Protein AF-A0A8K0KDV9-F1 (afdb_monomer_lite)

Secondary structure (DSSP, 8-state):
-HHHHHHHHHHHHHHHHHHHHHHHHHHHHHHHHHHHHHHHSS------SSTT-PPPSSHHHHHHHHHHHHHHHHTTS-TT-HHHHHHHHHHHHHHHHHHH---HHHHHHHH-SS-HHHHHHHHHHHHHHHHHHHHH-TTSPPSSPPPTTTT--STT-

Foldseek 3Di:
DPPVVVVVVVVVVVVVVVVVVVVVVVVVVVVVVVVVCVVVVDDQPPQLPDPPQGGDPCLLVLLLVLLVLLLVLLVVADPPQPCSVVVVVLSVVLNVLSVPDPDQVVSCVVNVPGHSSVVSVVSVVSSVVSNVCVVVVPSDPDPDDDDDPPPDPPDDD

Sequence (157 aa):
MSGLLRFLRSYDLAQRQISRYSFRFKVVVIRAIYLKAKMASGALKMTTKLTLLPVAKNPHHTLGALYSKTLRVLQKMPENAAYRKYTEQIVQDRYNAVQKEQNVAKLEEKINCGQIEEVIIQAENELNLARKMLTWKPWEPLCQETPKDQWKWPIGK

Structure (mmCIF, N/CA/C/O backbone):
data_AF-A0A8K0KDV9-F1
#
_entry.id   AF-A0A8K0KDV9-F1
#
loop_
_atom_site.group_PDB
_atom_site.id
_atom_site.type_symbol
_atom_site.label_atom_id
_atom_site.label_alt_id
_atom_site.label_comp_id
_atom_site.label_asym_id
_atom_site.label_entity_id
_atom_site.label_seq_id
_atom_site.pdbx_PDB_ins_code
_atom_site.Cartn_x
_atom_site.Cartn_y
_atom_site.Cartn_z
_atom_site.occupancy
_atom_site.B_iso_or_equiv
_atom_site.auth_seq_id
_atom_site.auth_comp_id
_atom_site.auth_asym_id
_atom_site.auth_atom_id
_atom_site.pdbx_PDB_model_num
ATOM 1 N N . MET A 1 1 ? -63.360 -29.851 39.914 1.00 55.50 1 MET A N 1
ATOM 2 C CA . MET A 1 1 ? -62.162 -30.185 39.100 1.00 55.50 1 MET A CA 1
ATOM 3 C C . MET A 1 1 ? -61.730 -29.087 38.109 1.00 55.50 1 MET A C 1
ATOM 5 O O . MET A 1 1 ? -60.590 -29.109 37.671 1.00 55.50 1 MET A O 1
ATOM 9 N N . SER A 1 2 ? -62.565 -28.094 37.763 1.00 61.50 2 SER A N 1
ATOM 10 C CA . SER A 1 2 ? -62.282 -27.113 36.688 1.00 61.50 2 SER A CA 1
ATOM 11 C C . SER A 1 2 ? -61.616 -25.788 37.120 1.00 61.50 2 SER A C 1
ATOM 13 O O . SER A 1 2 ? -61.255 -24.978 36.266 1.00 61.50 2 SER A O 1
ATOM 15 N N . GLY A 1 3 ? -61.471 -25.530 38.425 1.00 65.81 3 GLY A N 1
ATOM 16 C CA . GLY A 1 3 ? -60.850 -24.305 38.961 1.00 65.81 3 GLY A CA 1
ATOM 17 C C . GLY A 1 3 ? -59.322 -24.379 39.041 1.00 65.81 3 GLY A C 1
ATOM 18 O O . GLY A 1 3 ? -58.633 -23.485 38.558 1.00 65.81 3 GLY A O 1
ATOM 19 N N . LEU A 1 4 ? -58.788 -25.489 39.561 1.00 63.09 4 LEU A N 1
ATOM 20 C CA . LEU A 1 4 ? -57.345 -25.714 39.727 1.00 63.09 4 LEU A CA 1
ATOM 21 C C . LEU A 1 4 ? -56.594 -25.784 38.390 1.00 63.09 4 LEU A C 1
ATOM 23 O O . LEU A 1 4 ? -55.540 -25.178 38.253 1.00 63.09 4 LEU A O 1
ATOM 27 N N . LEU A 1 5 ? -57.167 -26.429 37.369 1.00 64.56 5 LEU A N 1
ATOM 28 C CA . LEU A 1 5 ? -56.575 -26.477 36.024 1.00 64.56 5 LEU A CA 1
ATOM 29 C C . LEU A 1 5 ? -56.528 -25.098 35.342 1.00 64.56 5 LEU A C 1
ATOM 31 O O . LEU A 1 5 ? -55.580 -24.807 34.616 1.00 64.56 5 LEU A O 1
ATOM 35 N N . ARG A 1 6 ? -57.509 -24.219 35.602 1.00 68.62 6 ARG A N 1
ATOM 36 C CA . ARG A 1 6 ? -57.488 -22.828 35.112 1.00 68.62 6 ARG A CA 1
ATOM 37 C C . ARG A 1 6 ? -56.462 -21.978 35.860 1.00 68.62 6 ARG A C 1
ATOM 39 O O . ARG A 1 6 ? -55.763 -21.190 35.230 1.00 68.62 6 ARG A O 1
ATOM 46 N N . PHE A 1 7 ? -56.321 -22.190 37.167 1.00 70.38 7 PHE A N 1
ATOM 47 C CA . PHE A 1 7 ? -55.321 -21.505 37.984 1.00 70.38 7 PHE A CA 1
ATOM 48 C C . PHE A 1 7 ? -53.891 -21.899 37.589 1.00 70.38 7 PHE A C 1
ATOM 50 O O . PHE A 1 7 ? -53.055 -21.028 37.360 1.00 70.38 7 PHE A O 1
ATOM 57 N N . LEU A 1 8 ? -53.634 -23.196 37.391 1.00 68.69 8 LEU A N 1
ATOM 58 C CA . LEU A 1 8 ? -52.334 -23.710 36.948 1.00 68.69 8 LEU A CA 1
ATOM 59 C C . LEU A 1 8 ? -51.963 -23.216 35.538 1.00 68.69 8 LEU A C 1
ATOM 61 O O . LEU A 1 8 ? -50.810 -22.866 35.295 1.00 68.69 8 LEU A O 1
ATOM 65 N N . ARG A 1 9 ? -52.940 -23.095 34.626 1.00 72.06 9 ARG A N 1
ATOM 66 C CA . ARG A 1 9 ? -52.712 -22.551 33.275 1.00 72.06 9 ARG A CA 1
ATOM 67 C C . ARG A 1 9 ? -52.409 -21.049 33.281 1.00 72.06 9 ARG A C 1
ATOM 69 O O . ARG A 1 9 ? -51.544 -20.609 32.526 1.00 72.06 9 ARG A O 1
ATOM 76 N N . SER A 1 10 ? -53.076 -20.270 34.138 1.00 70.75 10 SER A N 1
ATOM 77 C CA . SER A 1 10 ? -52.747 -18.850 34.339 1.00 70.75 10 SER A CA 1
ATOM 78 C C . SER A 1 10 ? -51.366 -18.661 34.970 1.00 70.75 10 SER A C 1
ATOM 80 O O . SER A 1 10 ? -50.636 -17.758 34.565 1.00 70.75 10 SER A O 1
ATOM 82 N N . TYR A 1 11 ? -50.972 -19.529 35.907 1.00 56.50 11 TYR A N 1
ATOM 83 C CA . TYR A 1 11 ? -49.650 -19.469 36.536 1.00 56.50 11 TYR A CA 1
ATOM 84 C C . TYR A 1 11 ? -48.522 -19.774 35.531 1.00 56.50 11 TYR A C 1
ATOM 86 O O . TYR A 1 11 ? -47.543 -19.035 35.481 1.00 56.50 11 TYR A O 1
ATOM 94 N N . ASP A 1 12 ? -48.674 -20.786 34.665 1.00 72.88 12 ASP A N 1
ATOM 95 C CA . ASP A 1 12 ? -47.689 -21.119 33.614 1.00 72.88 12 ASP A CA 1
ATOM 96 C C . ASP A 1 12 ? -47.570 -20.000 32.550 1.00 72.88 12 ASP A C 1
ATOM 98 O O . ASP A 1 12 ? -46.472 -19.612 32.143 1.00 72.88 12 ASP A O 1
ATOM 102 N N . LEU A 1 13 ? -48.689 -19.377 32.155 1.00 69.62 13 LEU A N 1
ATOM 103 C CA . LEU A 1 13 ? -48.668 -18.219 31.248 1.00 69.62 13 LEU A CA 1
ATOM 104 C C . LEU A 1 13 ? -47.949 -17.005 31.859 1.00 69.62 13 LEU A C 1
ATOM 106 O O . LEU A 1 13 ? -47.142 -16.372 31.169 1.00 69.62 13 LEU A O 1
ATOM 110 N N . ALA A 1 14 ? -48.177 -16.724 33.145 1.00 67.06 14 ALA A N 1
ATOM 111 C CA . ALA A 1 14 ? -47.480 -15.665 33.873 1.00 67.06 14 ALA A CA 1
ATOM 112 C C . ALA A 1 14 ? -45.971 -15.954 33.992 1.00 67.06 14 ALA A C 1
ATOM 114 O O . ALA A 1 14 ? -45.152 -15.080 33.702 1.00 67.06 14 ALA A O 1
ATOM 115 N N . GLN A 1 15 ? -45.586 -17.197 34.303 1.00 55.53 15 GLN A N 1
ATOM 116 C CA . GLN A 1 15 ? -44.181 -17.629 34.371 1.00 55.53 15 GLN A CA 1
ATOM 117 C C . GLN A 1 15 ? -43.462 -17.484 33.013 1.00 55.53 15 GLN A C 1
ATOM 119 O O . GLN A 1 15 ? -42.331 -16.987 32.946 1.00 55.53 15 GLN A O 1
ATOM 124 N N . ARG A 1 16 ? -44.130 -17.805 31.895 1.00 60.81 16 ARG A N 1
ATOM 125 C CA . ARG A 1 16 ? -43.582 -17.606 30.534 1.00 60.81 16 ARG A CA 1
ATOM 126 C C . ARG A 1 16 ? -43.488 -16.138 30.117 1.00 60.81 16 ARG A C 1
ATOM 128 O O . ARG A 1 16 ? -42.623 -15.791 29.307 1.00 60.81 16 ARG A O 1
ATOM 135 N N . GLN A 1 17 ? -44.376 -15.276 30.609 1.00 60.06 17 GLN A N 1
ATOM 136 C CA . GLN A 1 17 ? -44.284 -13.829 30.397 1.00 60.06 17 GLN A CA 1
ATOM 137 C C . GLN A 1 17 ? -43.100 -13.243 31.179 1.00 60.06 17 GLN A C 1
ATOM 139 O O . GLN A 1 17 ? -42.280 -12.542 30.588 1.00 60.06 17 GLN A O 1
ATOM 144 N N . ILE A 1 18 ? -42.935 -13.616 32.451 1.00 59.41 18 ILE A N 1
ATOM 145 C CA . ILE A 1 18 ? -41.829 -13.171 33.317 1.00 59.41 18 ILE A CA 1
ATOM 146 C C . ILE A 1 18 ? -40.466 -13.614 32.757 1.00 59.41 18 ILE A C 1
ATOM 148 O O . ILE A 1 18 ? -39.540 -12.804 32.674 1.00 59.41 18 ILE A O 1
ATOM 152 N N . SER A 1 19 ? -40.348 -14.858 32.278 1.00 59.03 19 SER A N 1
ATOM 153 C CA . SER A 1 19 ? -39.118 -15.367 31.648 1.00 59.03 19 SER A CA 1
ATOM 154 C C . SER A 1 19 ? -38.759 -14.618 30.352 1.00 59.03 19 SER A C 1
ATOM 156 O O . SER A 1 19 ? -37.606 -14.226 30.153 1.00 59.03 19 SER A O 1
ATOM 158 N N . ARG A 1 20 ? -39.748 -14.302 29.499 1.00 59.34 20 ARG A N 1
ATOM 159 C CA . ARG A 1 20 ? -39.536 -13.494 28.281 1.00 59.34 20 ARG A CA 1
ATOM 160 C C . ARG A 1 20 ? -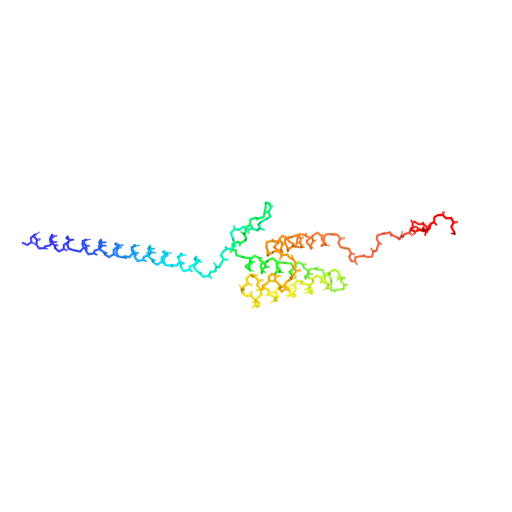39.153 -12.045 28.582 1.00 59.34 20 ARG A C 1
ATOM 162 O O . ARG A 1 20 ? -38.272 -11.516 27.903 1.00 59.34 20 ARG A O 1
ATOM 169 N N . TYR A 1 21 ? -39.758 -11.418 29.591 1.00 51.41 21 TYR A N 1
ATOM 170 C CA . TYR A 1 21 ? -39.359 -10.083 30.052 1.00 51.41 21 TYR A CA 1
ATOM 171 C C . TYR A 1 21 ? -37.931 -10.094 30.605 1.00 51.41 21 TYR A C 1
ATOM 173 O O . TYR A 1 21 ? -37.128 -9.250 30.215 1.00 51.41 21 TYR A O 1
ATOM 181 N N . SER A 1 22 ? -37.576 -11.095 31.414 1.00 59.47 22 SER A N 1
ATOM 182 C CA . SER A 1 22 ? -36.216 -11.274 31.936 1.00 59.47 22 SER A CA 1
ATOM 183 C C . SER A 1 22 ? -35.188 -11.472 30.814 1.00 59.47 22 SER A C 1
ATOM 185 O O . SER A 1 22 ? -34.132 -10.846 30.834 1.00 59.47 22 SER A O 1
ATOM 187 N N . PHE A 1 23 ? -35.499 -12.268 29.785 1.00 59.59 23 PHE A N 1
ATOM 188 C CA . PHE A 1 23 ? -34.590 -12.517 28.659 1.00 59.59 23 PHE A CA 1
ATOM 189 C C . PHE A 1 23 ? -34.437 -11.300 27.738 1.00 59.59 23 PHE A C 1
ATOM 191 O O . PHE A 1 23 ? -33.322 -10.931 27.378 1.00 59.59 23 PHE A O 1
ATOM 198 N N . ARG A 1 24 ? -35.538 -10.621 27.392 1.00 61.78 24 ARG A N 1
ATOM 199 C CA . ARG A 1 24 ? -35.507 -9.389 26.587 1.00 61.78 24 ARG A CA 1
ATOM 200 C C . ARG A 1 24 ? -34.759 -8.275 27.324 1.00 61.78 24 ARG A C 1
ATOM 202 O O . ARG A 1 24 ? -33.945 -7.596 26.706 1.00 61.78 24 ARG A O 1
ATOM 209 N N . PHE A 1 25 ? -34.975 -8.136 28.633 1.00 57.56 25 PHE A N 1
ATOM 210 C CA . PHE A 1 25 ? -34.256 -7.182 29.475 1.00 57.56 25 PHE A CA 1
ATOM 211 C C . PHE A 1 25 ? -32.768 -7.535 29.564 1.00 57.56 25 PHE A C 1
ATOM 213 O O . PHE A 1 25 ? -31.934 -6.669 29.334 1.00 57.56 25 PHE A O 1
ATOM 220 N N . LYS A 1 26 ? -32.413 -8.813 29.759 1.00 60.09 26 LYS A N 1
ATOM 221 C CA . LYS A 1 26 ? -31.016 -9.278 29.718 1.00 60.09 26 LYS A CA 1
ATOM 222 C C . LYS A 1 26 ? -30.353 -9.012 28.367 1.00 60.09 26 LYS A C 1
ATOM 224 O O . LYS A 1 26 ? -29.239 -8.514 28.354 1.00 60.09 26 LYS A O 1
ATOM 229 N N . VAL A 1 27 ? -31.017 -9.253 27.235 1.00 65.31 27 VAL A N 1
ATOM 230 C CA . VAL A 1 27 ? -30.455 -8.964 25.899 1.00 65.31 27 VAL A CA 1
ATOM 231 C C . VAL A 1 27 ? -30.279 -7.460 25.673 1.00 65.31 27 VAL A C 1
ATOM 233 O O . VAL A 1 27 ? -29.259 -7.045 25.128 1.00 65.31 27 VAL A O 1
ATOM 236 N N . VAL A 1 28 ? -31.229 -6.627 26.109 1.00 70.94 28 VAL A N 1
ATOM 237 C CA . VAL A 1 28 ? -31.123 -5.160 26.003 1.00 70.94 28 VAL A CA 1
ATOM 238 C C . VAL A 1 28 ? -30.016 -4.625 26.910 1.00 70.94 28 VAL A C 1
ATOM 240 O O . VAL A 1 28 ? -29.221 -3.802 26.469 1.00 70.94 28 VAL A O 1
ATOM 243 N N . VAL A 1 29 ? -29.913 -5.135 28.137 1.00 71.69 29 VAL A N 1
ATOM 244 C CA . VAL A 1 29 ? -28.888 -4.749 29.111 1.00 71.69 29 VAL A CA 1
ATOM 245 C C . VAL A 1 29 ? -27.509 -5.233 28.671 1.00 71.69 29 VAL A C 1
ATOM 247 O O . VAL A 1 29 ? -26.591 -4.430 28.651 1.00 71.69 29 VAL A O 1
ATOM 250 N N . ILE A 1 30 ? -27.349 -6.476 28.210 1.00 68.88 30 ILE A N 1
ATOM 251 C CA . ILE A 1 30 ? -26.084 -6.981 27.645 1.00 68.88 30 ILE A CA 1
ATOM 252 C C . ILE A 1 30 ? -25.690 -6.167 26.410 1.00 68.88 30 ILE A C 1
ATOM 254 O O . ILE A 1 30 ? -24.535 -5.770 26.289 1.00 68.88 30 ILE A O 1
ATOM 258 N N . ARG A 1 31 ? -26.635 -5.849 25.516 1.00 67.12 31 ARG A N 1
ATOM 259 C CA . ARG A 1 31 ? -26.362 -5.012 24.338 1.00 67.12 31 ARG A CA 1
ATOM 260 C C . ARG A 1 31 ? -25.991 -3.581 24.729 1.00 67.12 31 ARG A C 1
ATOM 262 O O . ARG A 1 31 ? -25.110 -3.015 24.094 1.00 67.12 31 ARG A O 1
ATOM 269 N N . ALA A 1 32 ? -26.605 -3.017 25.769 1.00 66.31 32 ALA A N 1
ATOM 270 C CA . ALA A 1 32 ? -26.291 -1.691 26.299 1.00 66.31 32 ALA A CA 1
ATOM 271 C C . ALA A 1 32 ? -24.953 -1.661 27.055 1.00 66.31 32 ALA A C 1
ATOM 273 O O . ALA A 1 32 ? -24.198 -0.706 26.901 1.00 66.31 32 ALA A O 1
ATOM 274 N N . ILE A 1 33 ? -24.629 -2.708 27.816 1.00 69.94 33 ILE A N 1
ATOM 275 C CA . ILE A 1 33 ? -23.333 -2.897 28.481 1.00 69.94 33 ILE A CA 1
ATOM 276 C C . ILE A 1 33 ? -22.242 -3.059 27.426 1.00 69.94 33 ILE A C 1
ATOM 278 O O . ILE A 1 33 ? -21.219 -2.395 27.514 1.00 69.94 33 ILE A O 1
ATOM 282 N N . TYR A 1 34 ? -22.482 -3.856 26.383 1.00 61.22 34 TYR A N 1
ATOM 283 C CA . TYR A 1 34 ? -21.560 -4.011 25.262 1.00 61.22 34 TYR A CA 1
ATOM 284 C C . TYR A 1 34 ? -21.387 -2.701 24.480 1.00 61.22 34 TYR A C 1
ATOM 286 O O . TYR A 1 34 ? -20.267 -2.348 24.129 1.00 61.22 34 TYR A O 1
ATOM 294 N N . LEU A 1 35 ? -22.461 -1.931 24.252 1.00 63.84 35 LEU A N 1
ATOM 295 C CA . LEU A 1 35 ? -22.372 -0.609 23.619 1.00 63.84 35 LEU A CA 1
ATOM 296 C C . LEU A 1 35 ? -21.597 0.390 24.487 1.00 63.84 35 LEU A C 1
ATOM 298 O O . LEU A 1 35 ? -20.737 1.088 23.963 1.00 63.84 35 LEU A O 1
ATOM 302 N N . LYS A 1 36 ? -21.870 0.447 25.797 1.00 56.44 36 LYS A N 1
ATOM 303 C CA . LYS A 1 36 ? -21.147 1.314 26.742 1.00 56.44 36 LYS A CA 1
ATOM 304 C C . LYS A 1 36 ? -19.678 0.919 26.852 1.00 56.44 36 LYS A C 1
ATOM 306 O O . LYS A 1 36 ? -18.825 1.792 26.776 1.00 56.44 36 LYS A O 1
ATOM 311 N N . ALA A 1 37 ? -19.380 -0.374 26.960 1.00 59.03 37 ALA A N 1
ATOM 312 C CA . ALA A 1 37 ? -18.014 -0.886 26.972 1.00 59.03 37 ALA A CA 1
ATOM 313 C C . ALA A 1 37 ? -17.288 -0.558 25.660 1.00 59.03 37 ALA A C 1
ATOM 315 O O . ALA A 1 37 ? -16.156 -0.096 25.703 1.00 59.03 37 ALA A O 1
ATOM 316 N N . LYS A 1 38 ? -17.960 -0.687 24.508 1.00 56.06 38 LYS A N 1
ATOM 317 C CA . LYS A 1 38 ? -17.416 -0.327 23.189 1.00 56.06 38 LYS A CA 1
ATOM 318 C C . LYS A 1 38 ? -17.174 1.177 23.020 1.00 56.06 38 LYS A C 1
ATOM 320 O O . LYS A 1 38 ? -16.244 1.559 22.320 1.00 56.06 38 LYS A O 1
ATOM 325 N N . MET A 1 39 ? -17.997 2.024 23.639 1.00 53.19 39 MET A N 1
ATOM 326 C CA . MET A 1 39 ? -17.759 3.473 23.681 1.00 53.19 39 MET A CA 1
ATOM 327 C C . MET A 1 39 ? -16.641 3.854 24.665 1.00 53.19 39 MET A C 1
ATOM 329 O O . MET A 1 39 ? -15.948 4.836 24.435 1.00 53.19 39 MET A O 1
ATOM 333 N N . ALA A 1 40 ? -16.449 3.081 25.738 1.00 53.75 40 ALA A N 1
ATOM 334 C CA . ALA A 1 40 ? -15.406 3.311 26.739 1.00 53.75 40 ALA A CA 1
ATOM 335 C C . ALA A 1 40 ? -14.031 2.734 26.344 1.00 53.75 40 ALA A C 1
ATOM 337 O O . ALA A 1 40 ? -13.010 3.197 26.841 1.00 53.75 40 ALA A O 1
ATOM 338 N N . SER A 1 41 ? -13.982 1.740 25.451 1.00 53.12 41 SER A N 1
ATOM 339 C CA . SER A 1 41 ? -12.763 0.991 25.108 1.00 53.12 41 SER A CA 1
ATOM 340 C C . SER A 1 41 ? -11.881 1.634 24.030 1.00 53.12 41 SER A C 1
ATOM 342 O O . SER A 1 41 ? -10.978 0.981 23.515 1.00 53.12 41 SER A O 1
ATOM 344 N N . GLY A 1 42 ? -12.108 2.890 23.655 1.00 52.09 42 GLY A N 1
ATOM 345 C CA . GLY A 1 42 ? -11.207 3.588 22.744 1.00 52.09 42 GLY A CA 1
ATOM 346 C C . GLY A 1 42 ? -11.664 5.008 22.491 1.00 52.09 42 GLY A C 1
ATOM 347 O O . GLY A 1 42 ? -12.846 5.235 22.249 1.00 52.09 42 GLY A O 1
ATOM 348 N N . ALA A 1 43 ? -10.732 5.959 22.537 1.00 56.94 43 ALA A N 1
ATOM 349 C CA . ALA A 1 43 ? -10.963 7.313 22.057 1.00 56.94 43 ALA A CA 1
ATOM 350 C C . ALA A 1 43 ? -11.395 7.233 20.585 1.00 56.94 43 ALA A C 1
ATOM 352 O O . ALA A 1 43 ? -10.572 7.083 19.683 1.00 56.94 43 ALA A O 1
ATOM 353 N N . LEU A 1 44 ? -12.707 7.239 20.348 1.00 63.69 44 LEU A N 1
ATOM 354 C CA . LEU A 1 44 ? -13.259 7.237 19.006 1.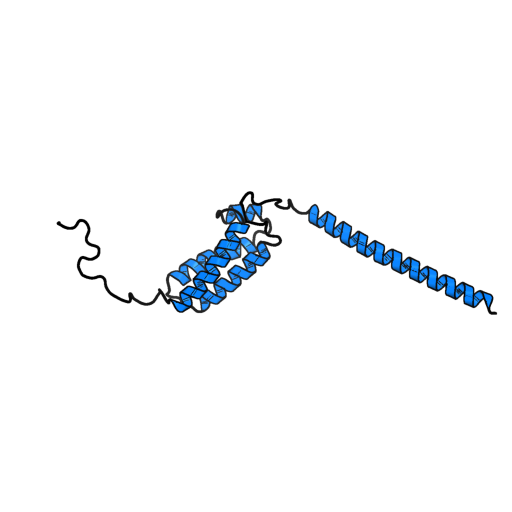00 63.69 44 LEU A CA 1
ATOM 355 C C . LEU A 1 44 ? -12.885 8.574 18.378 1.00 63.69 44 LEU A C 1
ATOM 357 O O . LEU A 1 44 ? -13.277 9.636 18.863 1.00 63.69 44 LEU A O 1
ATOM 361 N N . LYS A 1 45 ? -12.096 8.518 17.308 1.00 71.88 45 LYS A N 1
ATOM 362 C CA . LYS A 1 45 ? -11.784 9.686 16.492 1.00 71.88 45 LYS A CA 1
ATOM 363 C C . LYS A 1 45 ? -13.110 10.296 16.026 1.00 71.88 45 LYS A C 1
ATOM 365 O O . LYS A 1 45 ? -13.887 9.642 15.339 1.00 71.88 45 LYS A O 1
ATOM 370 N N . MET A 1 46 ? -13.400 11.520 16.464 1.00 75.38 46 MET A N 1
ATOM 371 C CA . MET A 1 46 ? -14.689 12.168 16.185 1.00 75.38 46 MET A CA 1
ATOM 372 C C . MET A 1 46 ? -14.729 12.737 14.768 1.00 75.38 46 MET A C 1
ATOM 374 O O . MET A 1 46 ? -15.728 12.609 14.067 1.00 75.38 46 MET A O 1
ATOM 378 N N . THR A 1 47 ? -13.627 13.349 14.335 1.00 81.12 47 THR A N 1
ATOM 379 C CA . THR A 1 47 ? -13.448 13.877 12.981 1.00 81.12 47 THR A CA 1
ATOM 380 C C . THR A 1 47 ? -11.987 13.731 12.560 1.00 81.12 47 THR A C 1
ATOM 382 O O . THR A 1 47 ? -11.087 13.686 13.399 1.00 81.12 47 THR A O 1
ATOM 385 N N . THR A 1 48 ? -11.748 13.674 11.254 1.00 81.69 48 THR A N 1
ATOM 386 C CA . THR A 1 48 ? -10.409 13.716 10.635 1.00 81.69 48 THR A CA 1
ATOM 387 C C . THR A 1 48 ? -9.884 15.144 10.466 1.00 81.69 48 THR A C 1
ATOM 389 O O . THR A 1 48 ? -8.746 15.338 10.054 1.00 81.69 48 THR A O 1
ATOM 392 N N . LYS A 1 49 ? -10.714 16.161 10.753 1.00 87.44 49 LYS A N 1
ATOM 393 C CA . LYS A 1 49 ? -10.456 17.586 10.469 1.00 87.44 49 LYS A CA 1
ATOM 394 C C . LYS A 1 49 ? -10.134 17.892 8.994 1.00 87.44 49 LYS A C 1
ATOM 396 O 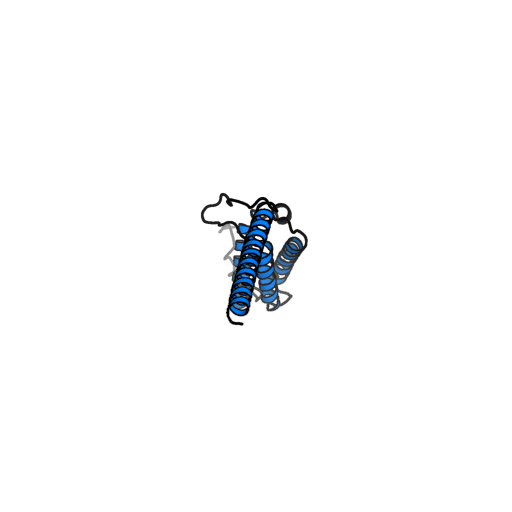O . LYS A 1 49 ? -9.674 18.987 8.690 1.00 87.44 49 LYS A O 1
ATOM 401 N N . LEU A 1 50 ? -10.417 16.955 8.089 1.00 86.75 50 LEU A N 1
ATOM 402 C CA . LEU A 1 50 ? -10.285 17.106 6.645 1.00 86.75 50 LEU A CA 1
ATOM 403 C C . LEU A 1 50 ? -11.679 17.082 6.016 1.00 86.75 50 LEU A C 1
ATOM 405 O O . LEU A 1 50 ? -12.543 16.288 6.400 1.00 86.75 50 LEU A O 1
ATOM 409 N N . THR A 1 51 ? -11.920 17.976 5.061 1.00 84.12 51 THR A N 1
ATOM 410 C CA . THR A 1 51 ? -13.191 18.017 4.335 1.00 84.12 51 THR A CA 1
ATOM 411 C C . THR A 1 51 ? -13.345 16.759 3.481 1.00 84.12 51 THR A C 1
ATOM 413 O O . THR A 1 51 ? -12.389 16.271 2.890 1.00 84.12 51 THR A O 1
ATOM 416 N N . LEU A 1 52 ? -14.566 16.215 3.437 1.00 86.56 52 LEU A N 1
ATOM 417 C CA . LEU A 1 52 ? -14.922 15.008 2.673 1.00 86.56 52 LEU A CA 1
ATOM 418 C C . LEU A 1 52 ? -14.182 13.710 3.060 1.00 86.56 52 LEU A C 1
ATOM 420 O O . LEU A 1 52 ? -14.334 12.712 2.360 1.00 86.56 52 LEU A O 1
ATOM 424 N N . LEU A 1 53 ? -13.460 13.669 4.187 1.00 88.50 53 LEU A N 1
ATOM 425 C CA . LEU A 1 53 ? -12.809 12.449 4.673 1.00 88.50 53 LEU A CA 1
ATOM 426 C C . LEU A 1 53 ? -13.499 11.915 5.942 1.00 88.50 53 LEU A C 1
ATOM 428 O O . LEU A 1 53 ? -13.186 12.367 7.046 1.00 88.50 53 LEU A O 1
ATOM 432 N N . PRO A 1 54 ? -14.452 10.972 5.831 1.00 88.25 54 PRO A N 1
ATOM 433 C CA . PRO A 1 54 ? -15.128 10.414 6.998 1.00 88.25 54 PRO A CA 1
ATOM 434 C C . PRO A 1 54 ? -14.190 9.511 7.809 1.00 88.25 54 PRO A C 1
ATOM 436 O O . PRO A 1 54 ? -13.350 8.812 7.250 1.00 88.25 54 PRO A O 1
ATOM 439 N N . VAL A 1 55 ? -14.381 9.473 9.130 1.00 88.69 55 VAL A N 1
ATOM 440 C CA . VAL A 1 55 ? -13.608 8.595 10.024 1.00 88.69 55 VAL A CA 1
ATOM 441 C C . VAL A 1 55 ? -13.869 7.123 9.696 1.00 88.69 55 VAL A C 1
ATOM 443 O O . VAL A 1 55 ? -15.022 6.682 9.590 1.00 88.69 55 VAL A O 1
ATOM 446 N N . ALA A 1 56 ? -12.796 6.339 9.589 1.00 88.31 56 ALA A N 1
ATOM 447 C CA . ALA A 1 56 ? -12.895 4.912 9.313 1.00 88.31 56 ALA A CA 1
ATOM 448 C C . ALA A 1 56 ? -13.345 4.132 10.560 1.00 88.31 56 ALA A C 1
ATOM 450 O O . ALA A 1 56 ? -12.724 4.189 11.617 1.00 88.31 56 ALA A O 1
ATOM 451 N N . LYS A 1 57 ? -14.410 3.328 10.426 1.00 87.06 57 LYS A N 1
ATOM 452 C CA . LYS A 1 57 ? -14.946 2.524 11.543 1.00 87.06 57 LYS A CA 1
ATOM 453 C C . LYS A 1 57 ? -14.020 1.375 11.954 1.00 87.06 57 LYS A C 1
ATOM 455 O O . LYS A 1 57 ? -13.881 1.110 13.139 1.00 87.06 57 LYS A O 1
ATOM 460 N N . ASN A 1 58 ? -13.431 0.681 10.976 1.00 89.69 58 ASN A N 1
ATOM 461 C CA . ASN A 1 58 ? -12.576 -0.496 11.178 1.00 89.69 58 ASN A CA 1
ATOM 462 C C . ASN A 1 58 ? -11.337 -0.428 10.256 1.00 89.69 58 ASN A C 1
ATOM 464 O O . ASN A 1 58 ? -11.258 -1.196 9.292 1.00 89.69 58 ASN A O 1
ATOM 468 N N . PRO A 1 59 ? -10.378 0.481 10.512 1.00 91.12 59 PRO A N 1
ATOM 469 C CA . PRO A 1 59 ? -9.262 0.731 9.597 1.00 91.12 59 PRO A CA 1
ATOM 470 C C . PRO A 1 59 ? -8.364 -0.496 9.382 1.00 91.12 59 PRO A C 1
ATOM 472 O O . PRO A 1 59 ? -8.031 -0.809 8.243 1.00 91.12 59 PRO A O 1
ATOM 475 N N . HIS A 1 60 ? -8.046 -1.252 10.441 1.00 93.31 60 HIS A N 1
ATOM 476 C CA . HIS A 1 60 ? -7.187 -2.443 10.359 1.00 93.31 60 HIS A CA 1
ATOM 477 C C . HIS A 1 60 ? -7.740 -3.516 9.414 1.00 93.31 60 HIS A C 1
ATOM 479 O O . HIS A 1 60 ? -7.011 -4.058 8.586 1.00 93.31 60 HIS A O 1
ATOM 485 N N . HIS A 1 61 ? -9.044 -3.802 9.500 1.00 94.00 61 HIS A N 1
ATOM 486 C CA . HIS A 1 61 ? -9.686 -4.793 8.637 1.00 94.00 61 HIS A CA 1
ATOM 487 C C . HIS A 1 61 ? -9.667 -4.347 7.169 1.00 94.00 61 HIS A C 1
ATOM 489 O O . HIS A 1 61 ? -9.314 -5.130 6.286 1.00 94.00 61 HIS A O 1
ATOM 495 N N . THR A 1 62 ? -10.012 -3.083 6.905 1.00 95.31 62 THR A N 1
ATOM 496 C CA . THR A 1 62 ? -10.009 -2.526 5.546 1.00 95.31 62 THR A CA 1
ATOM 497 C C . THR A 1 62 ? -8.605 -2.540 4.943 1.00 95.31 62 THR A C 1
ATOM 499 O O . THR A 1 62 ? -8.425 -3.071 3.848 1.00 95.31 62 THR A O 1
ATOM 502 N N . LEU A 1 63 ? -7.598 -2.047 5.672 1.00 95.69 63 LEU A N 1
ATOM 503 C CA . LEU A 1 63 ? -6.202 -2.051 5.224 1.00 95.69 63 LEU A CA 1
ATOM 504 C C . LEU A 1 63 ? -5.676 -3.466 4.997 1.00 95.69 63 LEU A C 1
ATOM 506 O O . LEU A 1 63 ? -5.053 -3.732 3.972 1.00 95.69 63 LEU A O 1
ATOM 510 N N . GLY A 1 64 ? -5.971 -4.396 5.908 1.00 95.81 64 GLY A N 1
ATOM 511 C CA . GLY A 1 64 ? -5.562 -5.788 5.756 1.00 95.81 64 GLY A CA 1
ATOM 512 C C . GLY A 1 64 ? -6.132 -6.428 4.486 1.00 95.81 64 GLY A C 1
ATOM 513 O O . GLY A 1 64 ? -5.411 -7.104 3.749 1.00 95.81 64 GLY A O 1
ATOM 514 N N . ALA A 1 65 ? -7.407 -6.165 4.187 1.00 96.69 65 ALA A N 1
ATOM 515 C CA . ALA A 1 65 ? -8.048 -6.645 2.968 1.00 96.69 65 ALA A CA 1
ATOM 516 C C . ALA A 1 65 ? -7.470 -5.993 1.700 1.00 96.69 65 ALA A C 1
ATOM 518 O O . ALA A 1 65 ? -7.300 -6.682 0.692 1.00 96.69 65 ALA A O 1
ATOM 519 N N . LEU A 1 66 ? -7.171 -4.691 1.731 1.00 97.31 66 LEU A N 1
ATOM 520 C CA . LEU A 1 66 ? -6.587 -3.968 0.597 1.00 97.31 66 LEU A CA 1
ATOM 521 C C . LEU A 1 66 ? -5.173 -4.460 0.288 1.00 97.31 66 LEU A C 1
ATOM 523 O O . LEU A 1 66 ? -4.922 -4.879 -0.838 1.00 97.31 66 LEU A O 1
ATOM 527 N N . TYR A 1 67 ? -4.287 -4.520 1.284 1.00 97.56 67 TYR A N 1
ATOM 528 C CA . TYR A 1 67 ? -2.917 -4.994 1.083 1.00 97.56 67 TYR A CA 1
ATOM 529 C C . TYR A 1 67 ? -2.867 -6.452 0.615 1.00 97.56 67 TYR A C 1
ATOM 531 O O . TYR A 1 67 ? -2.143 -6.761 -0.329 1.00 97.56 67 TYR A O 1
ATOM 539 N N . SER A 1 68 ? -3.703 -7.337 1.174 1.00 97.50 68 SER A N 1
ATOM 540 C CA . SER A 1 68 ? -3.802 -8.722 0.690 1.00 97.50 68 SER A CA 1
ATOM 541 C C . SER A 1 68 ? -4.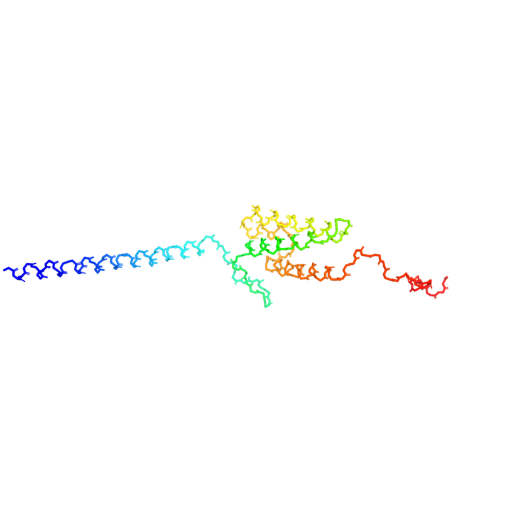235 -8.790 -0.781 1.00 97.50 68 SER A C 1
ATOM 543 O O . SER A 1 68 ? -3.692 -9.581 -1.554 1.00 97.50 68 SER A O 1
ATOM 545 N N . LYS A 1 69 ? -5.187 -7.944 -1.202 1.00 97.81 69 LYS A N 1
ATOM 546 C CA . LYS A 1 69 ? -5.599 -7.852 -2.611 1.00 97.81 69 LYS A CA 1
ATOM 547 C C . LYS A 1 69 ? -4.472 -7.322 -3.495 1.00 97.81 69 LYS A C 1
ATOM 549 O O . LYS A 1 69 ? -4.272 -7.882 -4.569 1.00 97.81 69 LYS A O 1
ATOM 554 N N . THR A 1 70 ? -3.746 -6.293 -3.061 1.00 97.38 70 THR A N 1
ATOM 555 C CA . THR A 1 70 ? -2.626 -5.722 -3.822 1.00 97.38 70 THR A CA 1
ATOM 556 C C . THR A 1 70 ? -1.524 -6.757 -4.026 1.00 97.38 70 THR A C 1
ATOM 558 O O . THR A 1 70 ? -1.129 -6.982 -5.166 1.00 97.38 70 THR A O 1
ATOM 561 N N . LEU A 1 71 ? -1.125 -7.492 -2.981 1.00 97.06 71 LEU A N 1
ATOM 562 C CA . LEU A 1 71 ? -0.135 -8.575 -3.095 1.00 97.06 71 LEU A CA 1
ATOM 563 C C . LEU A 1 71 ? -0.565 -9.656 -4.103 1.00 97.06 71 LEU A C 1
ATOM 565 O O . LEU A 1 71 ? 0.233 -10.078 -4.935 1.00 97.06 71 LEU A O 1
ATOM 569 N N . ARG A 1 72 ? -1.847 -10.051 -4.118 1.00 97.12 72 ARG A N 1
ATOM 570 C CA . ARG A 1 72 ? -2.376 -11.002 -5.122 1.00 97.12 72 ARG A CA 1
ATOM 571 C C . ARG A 1 72 ? -2.333 -10.464 -6.555 1.00 97.12 72 ARG A C 1
ATOM 573 O O . ARG A 1 72 ? -2.254 -11.247 -7.497 1.00 97.12 72 ARG A O 1
ATOM 580 N N . VAL A 1 73 ? -2.464 -9.151 -6.742 1.00 96.50 73 VAL A N 1
ATOM 581 C CA . VAL A 1 73 ? -2.354 -8.518 -8.066 1.00 96.50 73 VAL A CA 1
ATOM 582 C C . VAL A 1 73 ? -0.892 -8.482 -8.510 1.00 96.50 73 VAL A C 1
ATOM 584 O O . VAL A 1 73 ? -0.611 -8.838 -9.652 1.00 96.50 73 VAL A O 1
ATOM 587 N N . LEU A 1 74 ? 0.025 -8.125 -7.608 1.00 95.62 74 LEU A N 1
ATOM 588 C CA . LEU A 1 74 ? 1.466 -8.059 -7.878 1.00 95.62 74 LEU A CA 1
ATOM 589 C C . LEU A 1 74 ? 2.057 -9.426 -8.251 1.00 95.62 74 LEU A C 1
ATOM 591 O O . LEU A 1 74 ? 2.866 -9.498 -9.171 1.00 95.62 74 LEU A O 1
ATOM 595 N N . GLN A 1 75 ? 1.558 -10.520 -7.664 1.00 95.44 75 GLN A N 1
ATOM 596 C CA . GLN A 1 75 ? 1.939 -11.894 -8.034 1.00 95.44 75 GLN A CA 1
ATOM 597 C C . GLN A 1 75 ? 1.717 -12.242 -9.517 1.00 95.44 75 GLN A C 1
ATOM 599 O O . GLN A 1 75 ? 2.324 -13.184 -10.018 1.00 95.44 75 GLN A O 1
ATOM 604 N N . LYS A 1 76 ? 0.855 -11.506 -10.233 1.00 95.56 76 LYS A N 1
ATOM 605 C CA . LYS A 1 76 ? 0.612 -11.713 -11.673 1.00 95.56 76 LYS A CA 1
ATOM 606 C C . LYS A 1 76 ? 1.646 -11.024 -12.571 1.00 95.56 76 LYS A C 1
ATOM 608 O O . LYS A 1 76 ? 1.648 -11.262 -13.775 1.00 95.56 76 LYS A O 1
ATOM 613 N N . MET A 1 77 ? 2.468 -10.135 -12.016 1.00 94.31 77 MET A N 1
ATOM 614 C CA . MET A 1 77 ? 3.544 -9.437 -12.725 1.00 94.31 77 MET A CA 1
ATOM 615 C C . MET A 1 77 ? 4.832 -10.270 -12.657 1.00 94.31 77 MET A C 1
ATOM 617 O O . MET A 1 77 ? 4.980 -11.064 -11.730 1.00 94.31 77 MET A O 1
ATOM 621 N N . PRO A 1 78 ? 5.789 -10.116 -13.581 1.00 95.56 78 PRO A N 1
ATOM 622 C CA . PRO A 1 78 ? 7.043 -10.863 -13.512 1.00 95.56 78 PRO A CA 1
ATOM 623 C C . PRO A 1 78 ? 7.944 -10.362 -12.363 1.00 95.56 78 PRO A C 1
ATOM 625 O O . PRO A 1 78 ? 7.910 -9.186 -12.003 1.00 95.56 78 PRO A O 1
ATOM 628 N N . GLU A 1 79 ? 8.746 -11.252 -11.765 1.00 93.31 79 GLU A N 1
ATOM 629 C CA . GLU A 1 79 ?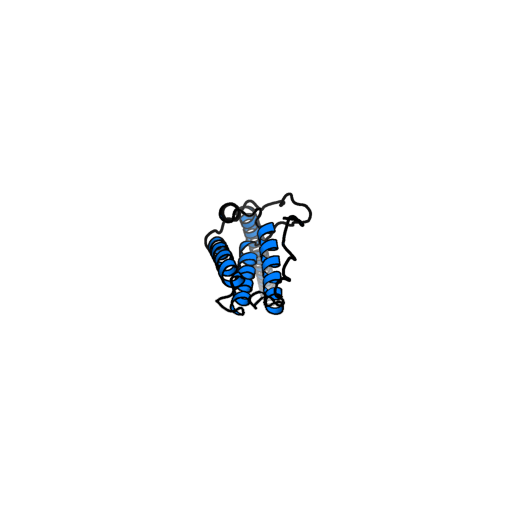 9.581 -10.957 -10.577 1.00 93.31 79 GLU A CA 1
ATOM 630 C C . GLU A 1 79 ? 10.697 -9.939 -10.840 1.00 93.31 79 GLU A C 1
ATOM 632 O O . GLU A 1 79 ? 11.120 -9.218 -9.938 1.00 93.31 79 GLU A O 1
ATOM 637 N N . ASN A 1 80 ? 11.154 -9.846 -12.087 1.00 92.62 80 ASN A N 1
ATOM 638 C CA . ASN A 1 80 ? 12.170 -8.886 -12.511 1.00 92.62 80 ASN A CA 1
ATOM 639 C C . ASN A 1 80 ? 11.622 -7.459 -12.688 1.00 92.62 80 ASN A C 1
ATOM 641 O O . ASN A 1 80 ? 12.412 -6.527 -12.842 1.00 92.62 80 ASN A O 1
ATOM 645 N N . ALA A 1 81 ? 10.297 -7.260 -12.674 1.00 94.06 81 ALA A N 1
ATOM 646 C CA . ALA A 1 81 ? 9.715 -5.933 -12.808 1.00 94.06 81 ALA A CA 1
ATOM 647 C C . ALA A 1 81 ? 10.071 -5.075 -11.587 1.00 94.06 81 ALA A C 1
ATOM 649 O O . ALA A 1 81 ? 9.678 -5.375 -10.457 1.00 94.06 81 ALA A O 1
ATOM 650 N N . ALA A 1 82 ? 10.757 -3.953 -11.824 1.00 94.81 82 ALA A N 1
ATOM 651 C CA . ALA A 1 82 ? 11.155 -3.023 -10.768 1.00 94.81 82 ALA A CA 1
ATOM 652 C C . ALA A 1 82 ? 9.954 -2.559 -9.924 1.00 94.81 82 ALA A C 1
ATOM 654 O O . ALA A 1 82 ? 10.021 -2.568 -8.696 1.00 94.81 82 ALA A O 1
ATOM 655 N N . TYR A 1 83 ? 8.829 -2.236 -10.577 1.00 95.38 83 TYR A N 1
ATOM 656 C CA . TYR A 1 83 ? 7.591 -1.847 -9.897 1.00 95.38 83 TYR A CA 1
ATOM 657 C C . TYR A 1 83 ? 7.127 -2.916 -8.901 1.00 95.38 83 TYR A C 1
ATOM 659 O O . TYR A 1 83 ? 6.868 -2.582 -7.747 1.00 95.38 83 TYR A O 1
ATOM 667 N N . ARG A 1 84 ? 7.094 -4.197 -9.301 1.00 96.50 84 ARG A N 1
ATOM 668 C CA . ARG A 1 84 ? 6.694 -5.309 -8.424 1.00 96.50 84 ARG A CA 1
ATOM 669 C C . ARG A 1 84 ? 7.604 -5.390 -7.200 1.00 96.50 84 ARG A C 1
ATOM 671 O O . ARG A 1 84 ? 7.106 -5.358 -6.082 1.00 96.50 84 ARG A O 1
ATOM 678 N N . LYS A 1 85 ? 8.924 -5.413 -7.400 1.00 95.69 85 LYS A N 1
ATOM 679 C CA . LYS A 1 85 ? 9.906 -5.547 -6.312 1.00 95.69 85 LYS A CA 1
ATOM 680 C C . LYS A 1 85 ? 9.745 -4.468 -5.234 1.00 95.69 85 LYS A C 1
ATOM 682 O O . LYS A 1 85 ? 9.683 -4.784 -4.048 1.00 95.69 85 LYS A O 1
ATOM 687 N N . TYR A 1 86 ? 9.671 -3.200 -5.640 1.00 96.06 86 TYR A N 1
ATOM 688 C CA . TYR A 1 86 ? 9.593 -2.090 -4.686 1.00 96.06 86 TYR A CA 1
ATOM 689 C C . TYR A 1 86 ? 8.213 -1.974 -4.032 1.00 96.06 86 TYR A C 1
ATOM 691 O O . TYR A 1 86 ? 8.121 -1.715 -2.832 1.00 96.06 86 TYR A O 1
ATOM 699 N N . THR A 1 87 ? 7.136 -2.196 -4.789 1.00 96.25 87 THR A N 1
ATOM 700 C CA . THR A 1 87 ? 5.778 -2.134 -4.227 1.00 96.25 87 THR A CA 1
ATOM 701 C C . THR A 1 87 ? 5.491 -3.294 -3.287 1.00 96.25 87 THR A C 1
ATOM 703 O O . THR A 1 87 ? 4.905 -3.062 -2.233 1.00 96.25 87 THR A O 1
ATOM 706 N N . GLU A 1 88 ? 5.949 -4.511 -3.594 1.00 96.12 88 GLU A N 1
ATOM 707 C CA . GLU A 1 88 ? 5.830 -5.656 -2.685 1.00 96.12 88 GLU A CA 1
ATOM 708 C C . GLU A 1 88 ? 6.529 -5.376 -1.356 1.00 96.12 88 GLU A C 1
ATOM 710 O O . GLU A 1 88 ? 5.924 -5.592 -0.308 1.00 96.12 88 GLU A O 1
ATOM 715 N N . GLN A 1 89 ? 7.748 -4.826 -1.383 1.00 96.50 89 GLN A N 1
ATOM 716 C CA . GLN A 1 89 ? 8.471 -4.464 -0.163 1.00 96.50 89 GLN A CA 1
ATOM 717 C C . GLN A 1 89 ? 7.671 -3.466 0.691 1.00 96.50 89 GLN A C 1
ATOM 719 O O . GLN A 1 89 ? 7.390 -3.733 1.860 1.00 96.50 89 GLN A O 1
ATOM 724 N N . ILE A 1 90 ? 7.225 -2.355 0.094 1.00 95.69 90 ILE A N 1
ATOM 725 C CA . ILE A 1 90 ? 6.476 -1.309 0.811 1.00 95.69 90 ILE A CA 1
ATOM 726 C C . ILE A 1 90 ? 5.151 -1.853 1.362 1.00 95.69 90 ILE A C 1
ATOM 728 O O . ILE A 1 90 ? 4.788 -1.588 2.512 1.00 95.69 90 ILE A O 1
ATOM 732 N N . VAL A 1 91 ? 4.407 -2.607 0.548 1.00 96.75 91 VAL A N 1
ATOM 733 C CA . VAL A 1 91 ? 3.114 -3.178 0.942 1.00 96.75 91 VAL A CA 1
ATOM 734 C C . VAL A 1 91 ? 3.296 -4.206 2.054 1.00 96.75 91 VAL A C 1
ATOM 736 O O . VAL A 1 91 ? 2.511 -4.201 3.001 1.00 96.75 91 VAL A O 1
ATOM 739 N N . GLN A 1 92 ? 4.327 -5.048 1.986 1.00 97.00 92 GLN A N 1
ATOM 740 C CA . GLN A 1 92 ? 4.604 -6.051 3.010 1.00 97.00 92 GLN A CA 1
ATOM 741 C C . GLN A 1 92 ? 4.994 -5.399 4.341 1.00 97.00 92 GLN A C 1
ATOM 743 O O . GLN A 1 92 ? 4.480 -5.800 5.387 1.00 97.00 92 GLN A O 1
ATOM 748 N N . ASP A 1 93 ? 5.830 -4.361 4.316 1.00 95.94 93 ASP A N 1
ATOM 749 C CA . ASP A 1 93 ? 6.230 -3.620 5.516 1.00 95.94 93 ASP A CA 1
ATOM 750 C C . ASP A 1 93 ? 5.024 -2.957 6.194 1.00 95.94 93 ASP A C 1
ATOM 752 O O . ASP A 1 93 ? 4.814 -3.106 7.406 1.00 95.94 93 ASP A O 1
ATOM 756 N N . ARG A 1 94 ? 4.164 -2.301 5.405 1.00 95.44 94 ARG A N 1
ATOM 757 C CA . ARG A 1 94 ? 2.921 -1.691 5.900 1.00 95.44 94 ARG A CA 1
ATOM 758 C C . ARG A 1 94 ? 1.934 -2.742 6.404 1.00 95.44 94 ARG A C 1
ATOM 760 O O . ARG A 1 94 ? 1.347 -2.563 7.469 1.00 95.44 94 ARG A O 1
ATOM 767 N N . TYR A 1 95 ? 1.777 -3.856 5.694 1.00 95.94 95 TYR A N 1
ATOM 768 C CA . TYR A 1 95 ? 0.909 -4.956 6.116 1.00 95.94 95 TYR A CA 1
ATOM 769 C C . TYR A 1 95 ? 1.373 -5.556 7.447 1.00 95.94 95 TYR A C 1
ATOM 771 O O . TYR A 1 95 ? 0.568 -5.727 8.362 1.00 95.94 95 TYR A O 1
ATOM 779 N N . ASN A 1 96 ? 2.679 -5.776 7.607 1.00 96.12 96 ASN A N 1
ATOM 780 C CA . ASN A 1 96 ? 3.273 -6.244 8.856 1.00 96.12 96 ASN A CA 1
ATOM 781 C C . ASN A 1 96 ? 3.056 -5.243 10.002 1.00 96.12 96 ASN A C 1
ATOM 783 O O . ASN A 1 96 ? 2.814 -5.657 11.137 1.00 96.12 96 ASN A O 1
ATOM 787 N N . ALA A 1 97 ? 3.129 -3.936 9.734 1.00 94.62 97 ALA A N 1
ATOM 788 C CA . ALA A 1 97 ? 2.828 -2.912 10.732 1.00 94.62 97 ALA A CA 1
ATOM 789 C C . ALA A 1 97 ? 1.362 -2.978 11.193 1.00 94.62 97 ALA A C 1
ATOM 791 O O . ALA A 1 97 ? 1.121 -2.986 12.399 1.00 94.62 97 ALA A O 1
ATOM 792 N N . VAL A 1 98 ? 0.418 -3.122 10.254 1.00 94.50 98 VAL A N 1
ATOM 793 C CA . VAL A 1 98 ? -1.027 -3.250 10.532 1.00 94.50 98 VAL A CA 1
ATOM 794 C C . VAL A 1 98 ? -1.359 -4.512 11.336 1.00 94.50 98 VAL A C 1
ATOM 796 O O . VAL A 1 98 ? -2.273 -4.486 12.151 1.00 94.50 98 VAL A O 1
ATOM 799 N N . GLN A 1 99 ? -0.644 -5.622 11.124 1.00 93.50 99 GLN A N 1
ATOM 800 C CA . GLN A 1 99 ? -0.866 -6.855 11.894 1.00 93.50 99 GLN A CA 1
ATOM 801 C C . GLN A 1 99 ? -0.303 -6.774 13.321 1.00 93.50 99 GLN A C 1
ATOM 803 O O . GLN A 1 99 ? -0.878 -7.344 14.247 1.00 93.50 99 GLN A O 1
ATOM 808 N N . LYS A 1 100 ? 0.836 -6.093 13.501 1.00 94.06 100 LYS A N 1
ATOM 809 C CA . LYS A 1 100 ? 1.531 -6.006 14.795 1.00 94.06 100 LYS A CA 1
ATOM 810 C C . LYS A 1 100 ? 0.877 -5.009 15.747 1.00 94.06 100 LYS A C 1
ATOM 812 O O . LYS A 1 100 ? 0.794 -5.285 16.939 1.00 94.06 100 LYS A O 1
ATOM 817 N N . GLU A 1 101 ? 0.449 -3.858 15.239 1.00 92.31 101 GLU A N 1
ATOM 818 C CA . GLU A 1 101 ? -0.078 -2.776 16.068 1.00 92.31 101 GLU A CA 1
ATOM 819 C C . GLU A 1 101 ? -1.609 -2.747 16.010 1.00 92.31 101 GLU A C 1
ATOM 821 O O . GLU A 1 101 ? -2.183 -2.595 14.940 1.00 92.31 101 GLU A O 1
ATOM 826 N N . GLN A 1 102 ? -2.274 -2.877 17.162 1.00 88.94 102 GLN A N 1
ATOM 827 C CA . GLN A 1 102 ? -3.743 -2.792 17.267 1.00 88.94 102 GLN A CA 1
ATOM 828 C C . GLN A 1 102 ? -4.234 -1.361 17.527 1.00 88.94 102 GLN A C 1
ATOM 830 O O . GLN A 1 102 ? -5.414 -1.049 17.343 1.00 88.94 102 GLN A O 1
ATOM 835 N N . ASN A 1 103 ? -3.348 -0.482 18.005 1.00 89.69 103 ASN A N 1
ATOM 836 C CA . ASN A 1 103 ? -3.682 0.903 18.295 1.00 89.69 103 ASN A CA 1
ATOM 837 C C . ASN A 1 103 ? -3.481 1.771 17.046 1.00 89.69 103 ASN A C 1
ATOM 839 O O . ASN A 1 103 ? -2.372 1.884 16.531 1.00 89.69 103 ASN A O 1
ATOM 843 N N . VAL A 1 104 ? -4.552 2.442 16.614 1.00 88.31 104 VAL A N 1
ATOM 844 C CA . VAL A 1 104 ? -4.555 3.301 15.421 1.00 88.31 104 VAL A CA 1
ATOM 845 C C . VAL A 1 104 ? -3.538 4.440 15.527 1.00 88.31 104 VAL A C 1
ATOM 847 O O . VAL A 1 104 ? -2.826 4.687 14.564 1.00 88.31 104 VAL A O 1
ATOM 850 N N . ALA A 1 105 ? -3.410 5.095 16.685 1.00 88.75 105 ALA A N 1
ATOM 851 C CA . ALA A 1 105 ? -2.514 6.247 16.833 1.00 88.75 105 ALA A CA 1
ATOM 852 C C . ALA A 1 105 ? -1.034 5.849 16.701 1.00 88.75 105 ALA A C 1
ATOM 854 O O . ALA A 1 105 ? -0.258 6.509 16.017 1.00 88.75 105 ALA A O 1
ATOM 855 N N . LYS A 1 106 ? -0.653 4.716 17.303 1.00 91.00 106 LYS A N 1
ATOM 856 C CA . LYS A 1 106 ? 0.703 4.161 17.169 1.00 91.00 106 LYS A CA 1
ATOM 857 C C . LYS A 1 106 ? 0.974 3.657 15.753 1.00 91.00 106 LYS A C 1
ATOM 859 O O . LYS A 1 106 ? 2.097 3.743 15.265 1.00 91.00 106 LYS A O 1
ATOM 864 N N . LEU A 1 107 ? -0.053 3.127 15.088 1.00 91.88 107 LEU A N 1
ATOM 865 C CA . LEU A 1 107 ? 0.048 2.699 13.699 1.00 91.88 107 LEU A CA 1
ATOM 866 C C . LEU A 1 107 ? 0.277 3.892 12.756 1.00 91.88 107 LEU A C 1
ATOM 868 O O . LEU A 1 107 ? 1.117 3.790 11.863 1.00 91.88 107 LEU A O 1
ATOM 872 N N . GLU A 1 108 ? -0.423 5.011 12.966 1.00 92.19 108 GLU A N 1
ATOM 873 C CA . GLU A 1 108 ? -0.222 6.260 12.215 1.00 92.19 108 GLU A CA 1
ATOM 874 C C . GLU A 1 108 ? 1.220 6.771 12.364 1.00 92.19 108 GLU A C 1
ATOM 876 O O . GLU A 1 108 ? 1.875 7.044 11.359 1.00 92.19 108 GLU A O 1
ATOM 881 N N . GLU A 1 109 ? 1.755 6.801 13.589 1.00 92.75 109 GLU A N 1
ATOM 882 C CA . GLU A 1 109 ? 3.145 7.199 13.861 1.00 92.75 109 GLU A CA 1
ATOM 883 C C . GLU A 1 109 ? 4.160 6.275 13.171 1.00 92.75 109 GLU A C 1
ATOM 885 O O . GLU A 1 109 ? 5.121 6.735 12.556 1.00 92.75 109 GLU A O 1
ATOM 890 N N . LYS A 1 110 ? 3.920 4.960 13.210 1.00 92.38 110 LYS A N 1
ATOM 891 C CA . LYS A 1 110 ? 4.814 3.968 12.604 1.00 92.38 110 LYS A CA 1
ATOM 892 C C . LYS A 1 110 ? 4.833 4.024 11.077 1.00 92.38 110 LYS A C 1
ATOM 894 O O . LYS A 1 110 ? 5.875 3.776 10.475 1.00 92.38 110 LYS A O 1
ATOM 899 N N . ILE A 1 111 ? 3.686 4.284 10.449 1.00 91.12 111 ILE A N 1
ATOM 900 C CA . ILE A 1 111 ? 3.585 4.407 8.988 1.00 91.12 111 ILE A CA 1
ATOM 901 C C . ILE A 1 111 ? 4.074 5.789 8.529 1.00 91.12 111 ILE A C 1
ATOM 903 O O . ILE A 1 111 ? 4.611 5.902 7.428 1.00 91.12 111 ILE A O 1
ATOM 907 N N . ASN A 1 112 ? 3.902 6.820 9.359 1.00 92.12 112 ASN A N 1
ATOM 908 C CA . ASN A 1 112 ? 4.336 8.196 9.118 1.00 92.12 112 ASN A CA 1
ATOM 909 C C . ASN A 1 112 ? 3.921 8.745 7.734 1.00 92.12 112 ASN A C 1
ATOM 911 O O . ASN A 1 112 ? 4.710 9.364 7.026 1.00 92.12 112 ASN A O 1
ATOM 915 N N . CYS A 1 113 ? 2.680 8.467 7.318 1.00 90.06 113 CYS A N 1
ATOM 916 C CA . CYS A 1 113 ? 2.125 8.889 6.021 1.00 90.06 113 CYS A CA 1
ATOM 917 C C . CYS A 1 113 ? 0.778 9.622 6.170 1.00 90.06 113 CYS A C 1
ATOM 919 O O . CYS A 1 113 ? -0.097 9.474 5.318 1.00 90.06 113 CYS A O 1
ATOM 921 N N . GLY A 1 114 ? 0.603 10.383 7.254 1.00 90.56 114 GLY A N 1
ATOM 922 C CA . GLY A 1 114 ? -0.645 11.091 7.560 1.00 90.56 114 GLY A CA 1
ATOM 923 C C . GLY A 1 114 ? -1.622 10.263 8.397 1.00 90.56 114 GLY A C 1
ATOM 924 O O . GLY A 1 114 ? -1.217 9.370 9.145 1.00 90.56 114 GLY A O 1
ATOM 925 N N . GLN A 1 115 ? -2.914 10.583 8.294 1.00 92.38 115 GLN A N 1
ATOM 926 C CA . GLN A 1 115 ? -3.971 9.898 9.044 1.00 92.38 115 GLN A CA 1
ATOM 927 C C . GLN A 1 115 ? -4.303 8.528 8.441 1.00 92.38 115 GLN A C 1
ATOM 929 O O . GLN A 1 115 ? -4.154 8.302 7.238 1.00 92.38 115 GLN A O 1
ATOM 934 N N . ILE A 1 116 ? -4.838 7.614 9.254 1.00 93.44 116 ILE A N 1
ATOM 935 C CA . ILE A 1 116 ? -5.144 6.249 8.806 1.00 93.44 116 ILE A CA 1
ATOM 936 C C . ILE A 1 116 ? -6.152 6.211 7.648 1.00 93.44 116 ILE A C 1
ATOM 938 O O . ILE A 1 116 ? -6.078 5.337 6.785 1.00 93.44 116 ILE A O 1
ATOM 942 N N . GLU A 1 117 ? -7.076 7.170 7.593 1.00 93.56 117 GLU A N 1
ATOM 943 C CA . GLU A 1 117 ? -8.038 7.314 6.502 1.00 93.56 117 GLU A CA 1
ATOM 944 C C . GLU A 1 117 ? -7.367 7.671 5.168 1.00 93.56 117 GLU A C 1
ATOM 946 O O . GLU A 1 117 ? -7.743 7.137 4.125 1.00 93.56 117 GLU A O 1
ATOM 951 N N . GLU A 1 118 ? -6.339 8.519 5.191 1.00 93.06 118 GLU A N 1
ATOM 952 C CA . GLU A 1 118 ? -5.565 8.868 3.995 1.00 93.06 118 GLU A CA 1
ATOM 953 C C . GLU A 1 118 ? -4.775 7.656 3.498 1.00 93.06 118 GLU A C 1
ATOM 955 O O . GLU A 1 118 ? -4.732 7.382 2.299 1.00 93.06 118 GLU A O 1
ATOM 960 N N . VAL A 1 119 ? -4.222 6.868 4.424 1.00 95.06 119 VAL A N 1
ATOM 961 C CA . VAL A 1 119 ? -3.518 5.618 4.106 1.00 95.06 119 VAL A CA 1
ATOM 962 C C . VAL A 1 119 ? -4.458 4.594 3.457 1.00 95.06 119 VAL A C 1
ATOM 964 O O . VAL A 1 119 ? -4.042 3.879 2.545 1.00 95.06 119 VAL A O 1
ATOM 967 N N . ILE A 1 120 ? -5.730 4.533 3.869 1.00 95.25 120 ILE A N 1
ATOM 968 C CA . ILE A 1 120 ? -6.738 3.682 3.212 1.00 95.25 120 ILE A CA 1
ATOM 969 C C . ILE A 1 120 ? -6.940 4.118 1.759 1.00 95.25 120 ILE A C 1
ATOM 971 O O . ILE A 1 120 ? -6.883 3.274 0.865 1.00 95.25 120 ILE A O 1
ATOM 975 N N . ILE A 1 121 ? -7.107 5.419 1.510 1.00 95.19 121 ILE A N 1
ATOM 976 C CA . ILE A 1 121 ? -7.268 5.957 0.150 1.00 95.19 121 ILE A CA 1
ATOM 977 C C . ILE A 1 121 ? -6.024 5.672 -0.698 1.00 95.19 121 ILE A C 1
ATOM 979 O O . ILE A 1 121 ? -6.139 5.241 -1.845 1.00 95.19 121 ILE A O 1
ATOM 983 N N . GLN A 1 122 ? -4.827 5.855 -0.139 1.00 95.75 122 GLN A N 1
ATOM 984 C CA . GLN A 1 122 ? -3.579 5.501 -0.817 1.00 95.75 122 GLN A CA 1
ATOM 985 C C . GLN A 1 122 ? -3.546 4.014 -1.191 1.00 95.75 122 GLN A C 1
ATOM 987 O O . GLN A 1 122 ? -3.198 3.682 -2.320 1.00 95.75 122 GLN A O 1
ATOM 992 N N . ALA A 1 123 ? -3.948 3.119 -0.284 1.00 96.56 123 ALA A N 1
ATOM 993 C CA . ALA A 1 123 ? -3.989 1.683 -0.551 1.00 96.56 123 ALA A CA 1
ATOM 994 C C . ALA A 1 123 ? -5.025 1.309 -1.632 1.00 96.56 123 ALA A C 1
ATOM 996 O O . ALA A 1 123 ? -4.770 0.416 -2.443 1.00 96.56 123 ALA A O 1
ATOM 997 N N . GLU A 1 124 ? -6.172 1.992 -1.685 1.00 97.12 124 GLU A N 1
ATOM 998 C CA . GLU A 1 124 ? -7.165 1.826 -2.757 1.00 97.12 124 GLU A CA 1
ATOM 999 C C . GLU A 1 124 ? -6.641 2.314 -4.112 1.00 97.12 124 GLU A C 1
ATOM 1001 O O . GLU A 1 124 ? -6.784 1.621 -5.125 1.00 97.12 124 GLU A O 1
ATOM 1006 N N . ASN A 1 125 ? -5.993 3.479 -4.128 1.00 97.56 125 ASN A N 1
ATOM 1007 C CA . ASN A 1 125 ? -5.363 4.034 -5.321 1.00 97.56 125 ASN A CA 1
ATOM 1008 C C . ASN A 1 125 ? -4.251 3.120 -5.836 1.00 97.56 125 ASN A C 1
ATOM 1010 O O . ASN A 1 125 ? -4.203 2.850 -7.035 1.00 97.56 125 ASN A O 1
ATOM 1014 N N . GLU A 1 126 ? -3.425 2.581 -4.940 1.00 97.19 126 GLU A N 1
ATOM 1015 C CA . GLU A 1 126 ? -2.357 1.648 -5.291 1.00 97.19 126 GLU A CA 1
ATOM 1016 C C . GLU A 1 126 ? -2.917 0.343 -5.862 1.00 97.19 126 GLU A C 1
ATOM 1018 O O . GLU A 1 126 ? -2.443 -0.146 -6.884 1.00 97.19 126 GLU A O 1
ATOM 1023 N N . LEU A 1 127 ? -3.988 -0.203 -5.275 1.00 97.62 127 LEU A N 1
ATOM 1024 C CA . LEU A 1 127 ? -4.658 -1.383 -5.824 1.00 97.62 127 LEU A CA 1
ATOM 1025 C C . LEU A 1 127 ? -5.198 -1.122 -7.241 1.00 97.62 127 LEU A C 1
ATOM 1027 O O . LEU A 1 127 ? -5.096 -1.983 -8.123 1.00 97.62 127 LEU A O 1
ATOM 1031 N N . ASN A 1 128 ? -5.783 0.054 -7.470 1.00 97.88 128 ASN A N 1
ATOM 1032 C CA . ASN A 1 128 ? -6.272 0.455 -8.787 1.00 97.88 128 ASN A CA 1
ATOM 1033 C C . ASN A 1 128 ? -5.125 0.663 -9.783 1.00 97.88 128 ASN A C 1
ATOM 1035 O O . ASN A 1 128 ? -5.241 0.239 -10.935 1.00 97.88 128 ASN A O 1
ATOM 1039 N N . LEU A 1 129 ? -4.019 1.265 -9.347 1.00 96.62 129 LEU A N 1
ATOM 1040 C CA . LEU A 1 129 ? -2.814 1.433 -10.151 1.00 96.62 129 LEU A CA 1
ATOM 1041 C C . LEU A 1 129 ? -2.223 0.076 -10.537 1.00 96.62 129 LEU A C 1
ATOM 1043 O O . LEU A 1 129 ? -2.034 -0.176 -11.723 1.00 96.62 129 LEU A O 1
ATOM 1047 N N . ALA A 1 130 ? -2.041 -0.837 -9.583 1.00 96.56 130 ALA A N 1
ATOM 1048 C CA . ALA A 1 130 ? -1.501 -2.172 -9.829 1.00 96.56 130 ALA A CA 1
ATOM 1049 C C . ALA A 1 130 ? -2.335 -2.956 -10.860 1.00 96.56 130 ALA A C 1
ATOM 1051 O O . ALA A 1 130 ? -1.791 -3.638 -11.729 1.00 96.56 130 ALA A O 1
ATOM 1052 N N . ARG A 1 131 ? -3.667 -2.815 -10.833 1.00 96.69 131 ARG A N 1
ATOM 1053 C CA . ARG A 1 131 ? -4.550 -3.398 -11.861 1.00 96.69 131 ARG A CA 1
ATOM 1054 C C . ARG A 1 131 ? -4.315 -2.797 -13.247 1.00 96.69 131 ARG A C 1
ATOM 1056 O O . ARG A 1 131 ? -4.317 -3.536 -14.228 1.00 96.69 131 ARG A O 1
ATOM 1063 N N . LYS A 1 132 ? -4.101 -1.482 -13.339 1.00 96.69 132 LYS A N 1
ATOM 1064 C CA . LYS A 1 132 ? -3.778 -0.804 -14.605 1.00 96.69 132 LYS A CA 1
ATOM 1065 C C . LYS A 1 132 ? -2.390 -1.191 -15.115 1.00 96.69 132 LYS A C 1
ATOM 1067 O O . LYS A 1 132 ? -2.248 -1.453 -16.305 1.00 96.69 132 LYS A O 1
ATOM 1072 N N . MET A 1 133 ? -1.408 -1.338 -14.225 1.00 94.75 133 MET A N 1
ATOM 1073 C CA . MET A 1 133 ? -0.051 -1.776 -14.575 1.00 94.75 133 MET A CA 1
ATOM 1074 C C . MET A 1 133 ? -0.032 -3.145 -15.263 1.00 94.75 133 MET A C 1
ATOM 1076 O O . MET A 1 133 ? 0.774 -3.352 -16.163 1.00 94.75 133 MET A O 1
ATOM 1080 N N . LEU A 1 134 ? -0.957 -4.055 -14.922 1.00 93.94 134 LEU A N 1
ATOM 1081 C CA . LEU A 1 134 ? -1.110 -5.326 -15.646 1.00 93.94 134 LEU A CA 1
ATOM 1082 C C . LEU A 1 134 ? -1.499 -5.143 -17.118 1.00 93.94 134 LEU A C 1
ATOM 1084 O O . LEU A 1 134 ? -1.127 -5.962 -17.953 1.00 93.94 134 LEU A O 1
ATOM 1088 N N . THR A 1 135 ? -2.254 -4.088 -17.425 1.00 94.69 135 THR A N 1
ATOM 1089 C CA . THR A 1 135 ? -2.664 -3.764 -18.797 1.00 94.69 135 THR A CA 1
ATOM 1090 C C . THR A 1 135 ? -1.554 -3.020 -19.534 1.00 94.69 135 THR A C 1
ATOM 1092 O O . THR A 1 135 ? -1.295 -3.314 -20.694 1.00 94.69 135 THR A O 1
ATOM 1095 N N . TRP A 1 136 ? -0.890 -2.075 -18.861 1.00 94.31 136 TRP A N 1
ATOM 1096 C CA . TRP A 1 136 ? 0.140 -1.223 -19.465 1.00 94.31 136 TRP A CA 1
ATOM 1097 C C . TRP A 1 136 ? 1.496 -1.905 -19.643 1.00 94.31 136 TRP A C 1
ATOM 1099 O O . TRP A 1 136 ? 2.246 -1.497 -20.519 1.00 94.31 136 TRP A O 1
ATOM 1109 N N . LYS A 1 137 ? 1.816 -2.905 -18.810 1.00 93.38 137 LYS A N 1
ATOM 1110 C CA . LYS A 1 137 ? 3.077 -3.665 -18.832 1.00 93.38 137 LYS A CA 1
ATOM 1111 C C . LYS A 1 137 ? 4.336 -2.787 -18.972 1.00 93.38 137 LYS A C 1
ATOM 1113 O O . LYS A 1 137 ? 5.168 -3.027 -19.840 1.00 93.38 137 LYS A O 1
ATOM 1118 N N . PRO A 1 138 ? 4.546 -1.803 -18.080 1.00 93.00 138 PRO A N 1
ATOM 1119 C CA . PRO A 1 138 ? 5.653 -0.843 -18.192 1.00 93.00 138 PRO A CA 1
ATOM 1120 C C . PRO A 1 138 ? 7.053 -1.453 -17.993 1.00 93.00 138 PRO A C 1
ATOM 1122 O O . PRO A 1 138 ? 8.047 -0.745 -18.084 1.00 93.00 138 PRO A O 1
ATOM 1125 N N . TRP A 1 139 ? 7.142 -2.738 -17.643 1.00 93.25 139 TRP A N 1
ATOM 1126 C CA . TRP A 1 139 ? 8.401 -3.481 -17.543 1.00 93.25 139 TRP A CA 1
ATOM 1127 C C . TRP A 1 139 ? 8.911 -3.980 -18.900 1.00 93.25 139 TRP A C 1
ATOM 1129 O O . TRP A 1 139 ? 10.005 -4.536 -18.969 1.00 93.25 139 TRP A O 1
ATOM 1139 N N . GLU A 1 140 ? 8.118 -3.841 -19.961 1.00 91.75 140 GLU A N 1
ATOM 1140 C CA . GLU A 1 140 ? 8.573 -4.071 -21.328 1.00 91.75 140 GLU A CA 1
ATOM 1141 C C . GLU A 1 140 ? 9.572 -2.973 -21.746 1.00 91.75 140 GLU A C 1
ATOM 1143 O O . GLU A 1 140 ? 9.556 -1.869 -21.190 1.00 91.75 140 GLU A O 1
ATOM 1148 N N . PRO A 1 141 ? 10.491 -3.265 -22.684 1.00 91.25 141 PRO A N 1
ATOM 1149 C CA . PRO A 1 141 ? 11.430 -2.265 -23.179 1.00 91.25 141 PRO A CA 1
ATOM 1150 C C . PRO A 1 141 ? 10.699 -1.067 -23.798 1.00 91.25 141 PRO A C 1
ATOM 1152 O O . PRO A 1 141 ? 9.534 -1.154 -24.189 1.00 91.25 141 PRO A O 1
ATOM 1155 N N . LEU A 1 142 ? 11.409 0.059 -23.903 1.00 90.38 142 LEU A N 1
ATOM 1156 C CA . LEU A 1 142 ? 10.879 1.289 -24.491 1.00 90.38 142 LEU A CA 1
ATOM 1157 C C . LEU A 1 142 ? 10.255 1.010 -25.864 1.00 90.38 142 LEU A C 1
ATOM 1159 O O . LEU A 1 142 ? 10.895 0.418 -26.729 1.00 90.38 142 LEU A O 1
ATOM 1163 N N . CYS A 1 143 ? 9.022 1.482 -26.076 1.00 88.62 143 CYS A N 1
ATOM 1164 C CA . CYS A 1 143 ? 8.329 1.299 -27.353 1.00 88.62 143 CYS A CA 1
ATOM 1165 C C . CYS A 1 143 ? 9.049 2.005 -28.514 1.00 88.62 143 CYS A C 1
ATOM 1167 O O . CYS A 1 143 ? 8.941 1.574 -29.657 1.00 88.62 143 CYS A O 1
ATOM 1169 N N . GLN A 1 144 ? 9.763 3.097 -28.221 1.00 90.62 144 GLN A N 1
ATOM 1170 C CA . GLN A 1 144 ? 10.544 3.857 -29.186 1.00 90.62 144 GLN A CA 1
ATOM 1171 C C . GLN A 1 144 ? 11.794 4.426 -28.509 1.00 90.62 144 GLN A C 1
ATOM 1173 O O . GLN A 1 144 ? 11.720 4.970 -27.404 1.00 90.62 144 GLN A O 1
ATOM 1178 N N . GLU A 1 145 ? 12.940 4.313 -29.179 1.00 88.00 145 GLU A N 1
ATOM 1179 C CA . GLU A 1 145 ? 14.165 4.984 -28.751 1.00 88.00 145 GLU A CA 1
ATOM 1180 C C . GLU A 1 145 ? 14.068 6.495 -28.971 1.00 88.00 145 GLU A C 1
ATOM 1182 O O . GLU A 1 145 ? 13.386 6.982 -29.876 1.00 88.00 145 GLU A O 1
ATOM 1187 N N . THR A 1 146 ? 14.774 7.257 -28.142 1.00 88.25 146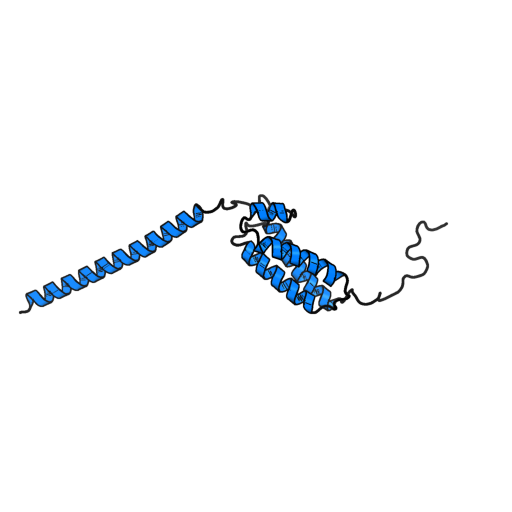 THR A N 1
ATOM 1188 C CA . THR A 1 146 ? 14.794 8.711 -28.269 1.00 88.25 146 THR A CA 1
ATOM 1189 C C . THR A 1 146 ? 15.484 9.120 -29.578 1.00 88.25 146 THR A C 1
ATOM 1191 O O . THR A 1 146 ? 16.620 8.693 -29.809 1.00 88.25 146 THR A O 1
ATOM 1194 N N . PRO A 1 147 ? 14.874 9.985 -30.406 1.00 89.56 147 PRO A N 1
ATOM 1195 C CA . PRO A 1 147 ? 15.555 10.659 -31.503 1.00 89.56 147 PRO A CA 1
ATOM 1196 C C . PRO A 1 147 ? 16.845 11.331 -31.021 1.00 89.56 147 PRO A C 1
ATOM 1198 O O . PRO A 1 147 ? 16.884 11.927 -29.939 1.00 89.56 147 PRO A O 1
ATOM 1201 N N . LYS A 1 148 ? 17.895 11.250 -31.846 1.00 81.75 148 LYS A N 1
ATOM 1202 C CA . LYS A 1 148 ? 19.157 11.965 -31.620 1.00 81.75 148 LYS A CA 1
ATOM 1203 C C . LYS A 1 148 ? 18.809 13.460 -31.527 1.00 81.75 148 LYS A C 1
ATOM 1205 O O . LYS A 1 148 ? 18.206 13.980 -32.453 1.00 81.75 148 LYS A O 1
ATOM 1210 N N . ASP A 1 149 ? 19.102 14.092 -30.390 1.00 87.69 149 ASP A N 1
ATOM 1211 C CA . ASP A 1 149 ? 18.826 15.503 -30.036 1.00 87.69 149 ASP A CA 1
ATOM 1212 C C . ASP A 1 149 ? 17.484 15.858 -29.357 1.00 87.69 149 ASP A C 1
ATOM 1214 O O . ASP A 1 149 ? 17.336 17.003 -28.930 1.00 87.69 149 ASP A O 1
ATOM 1218 N N . GLN A 1 150 ? 16.546 14.925 -29.121 1.00 90.81 150 GLN A N 1
ATOM 1219 C CA . GLN A 1 150 ? 15.262 15.270 -28.462 1.00 90.81 150 GLN A CA 1
ATOM 1220 C C . GLN A 1 150 ? 15.433 15.879 -27.054 1.00 90.81 150 GLN A C 1
ATOM 1222 O O . GLN A 1 150 ? 14.700 16.792 -26.677 1.00 90.81 150 GLN A O 1
ATOM 1227 N N . TRP A 1 151 ? 16.392 15.374 -26.272 1.00 90.88 151 TRP A N 1
ATOM 1228 C CA . TRP A 1 151 ? 16.636 15.801 -24.886 1.00 90.88 151 TRP A CA 1
ATOM 1229 C C . TRP A 1 151 ? 17.928 16.613 -24.723 1.00 90.88 151 TRP A C 1
ATOM 1231 O O . TRP A 1 151 ? 18.434 16.760 -23.610 1.00 90.88 151 TRP A O 1
ATOM 1241 N N . LYS A 1 152 ? 18.491 17.131 -25.824 1.00 87.81 152 LYS A N 1
ATOM 1242 C CA . LYS A 1 152 ? 19.690 17.972 -25.777 1.00 87.81 152 LYS A CA 1
ATOM 1243 C C . LYS A 1 152 ? 19.304 19.384 -25.328 1.00 87.81 152 LYS A C 1
ATOM 1245 O O . LYS A 1 152 ? 18.600 20.100 -26.035 1.00 87.81 152 LYS A O 1
ATOM 1250 N N . TRP A 1 153 ? 19.800 19.800 -24.164 1.00 85.62 153 TRP A N 1
ATOM 1251 C CA . TRP A 1 153 ? 19.608 21.152 -23.640 1.00 85.62 153 TRP A CA 1
ATOM 1252 C C . TRP A 1 153 ? 20.916 21.712 -23.060 1.00 85.62 153 TRP A C 1
ATOM 1254 O O . TRP A 1 153 ? 21.566 21.005 -22.286 1.00 85.62 153 TRP A O 1
ATOM 1264 N N . PRO A 1 154 ? 21.308 22.967 -23.367 1.00 90.19 154 PRO A N 1
ATOM 1265 C CA . PRO A 1 154 ? 20.649 23.945 -24.243 1.00 90.19 154 PRO A CA 1
ATOM 1266 C C . PRO A 1 154 ? 20.845 23.663 -25.743 1.00 90.19 154 PRO A C 1
ATOM 1268 O O . PRO A 1 154 ? 21.782 22.981 -26.157 1.00 90.19 154 PRO A O 1
ATOM 1271 N N . ILE A 1 155 ? 19.964 24.234 -26.564 1.00 79.50 155 ILE A N 1
ATOM 1272 C CA . ILE A 1 155 ? 20.027 24.156 -28.028 1.00 79.50 155 ILE A CA 1
ATOM 1273 C C . ILE A 1 155 ? 21.107 25.146 -28.499 1.00 79.50 155 ILE A C 1
ATOM 1275 O O . ILE A 1 155 ? 20.866 26.349 -28.510 1.00 79.50 155 ILE A O 1
ATOM 1279 N N . GLY A 1 156 ? 22.310 24.666 -28.833 1.00 73.81 156 GLY A N 1
ATOM 1280 C CA . GLY A 1 156 ? 23.363 25.508 -29.433 1.00 73.81 156 GLY A CA 1
ATOM 1281 C C . GLY A 1 156 ? 24.762 25.452 -28.808 1.00 73.81 156 GLY A C 1
ATOM 1282 O O . GLY A 1 156 ? 25.553 26.357 -29.063 1.00 73.81 156 GLY A O 1
ATOM 1283 N N . LYS A 1 157 ? 25.086 24.425 -28.011 1.00 60.16 157 LYS A N 1
ATOM 1284 C CA . LYS A 1 157 ? 26.480 24.043 -27.718 1.00 60.16 157 LYS A CA 1
ATOM 1285 C C . LYS A 1 157 ? 26.849 22.731 -28.401 1.00 60.16 157 LYS A C 1
ATOM 1287 O O . LYS A 1 157 ? 25.958 21.853 -28.535 1.00 60.16 157 LYS A O 1
#

pLDDT: mean 83.69, std 14.61, range [51.41, 97.88]

Radius of gyration: 29.99 Å; chains: 1; bounding box: 89×56×71 Å

Organism: Ladona fulva (NCBI:txid123851)

InterPro domains:
  IPR006806 NADH dehydrogenase [ubiquinone] 1 alpha subcomplex subunit 5 [PF04716] (53-118)
  IPR006806 NADH dehydrogenase [ubiquinone] 1 alpha subcomplex subunit 5 [PTHR12653] (39-154)